Protein AF-A0A357V2P0-F1 (afdb_monomer)

Solvent-accessible surface area (backbone atoms only — not comparable to full-atom values): 4482 Å² total; per-residue (Å²): 138,91,84,82,90,74,63,96,71,48,44,69,67,61,62,94,88,60,89,82,62,96,88,64,74,58,59,45,68,77,72,80,73,84,66,80,69,62,84,85,76,67,63,67,68,59,56,56,68,72,63,77,68,83,84,91,72,84,85,128

pLDDT: mean 72.4, std 14.54, range [47.09, 91.0]

Secondary structure (DSSP, 8-state):
-------TTPEE-S-TT----TT---EE----------TTS--HHHHHHHS-PPP-----

Radius of gyration: 20.02 Å; Cα contacts (8 Å, |Δi|>4): 22; chains: 1; bounding box: 49×29×45 Å

Mean predicted aligned error: 15.51 Å

Sequence (60 aa):
EARYFLSVDAILSVENGQRVYAGDVIARIPRESAKTRDITGGLPRVAELFEARKPKDHAI

Foldseek 3Di:
DDDDDDDPQKAAPDDPPDDDDPPDDGTDRDDPPPPVPPPPPDPVVVVVVPVPDDDPDDDD

Structure (mmCIF, N/CA/C/O backbone):
data_AF-A0A357V2P0-F1
#
_entry.id   AF-A0A357V2P0-F1
#
loop_
_atom_site.group_PDB
_atom_site.id
_atom_site.type_symbol
_atom_site.label_atom_id
_atom_site.label_alt_id
_atom_site.label_comp_id
_atom_site.label_asym_id
_atom_site.label_entity_id
_atom_site.label_seq_id
_atom_site.pdbx_PDB_ins_code
_atom_site.Cartn_x
_atom_site.Cartn_y
_atom_site.Cartn_z
_atom_site.occupancy
_atom_site.B_iso_or_equiv
_atom_site.auth_seq_id
_atom_site.auth_comp_id
_atom_site.auth_asym_id
_atom_site.auth_atom_id
_atom_site.pdbx_PDB_model_num
ATOM 1 N N . GLU A 1 1 ? -23.470 -1.876 4.987 1.00 61.06 1 GLU A N 1
ATOM 2 C CA . GLU A 1 1 ? -22.291 -2.531 4.384 1.00 61.06 1 GLU A CA 1
ATOM 3 C C . GLU A 1 1 ? -21.252 -1.447 4.120 1.00 61.06 1 GLU A C 1
ATOM 5 O O . GLU A 1 1 ? -21.602 -0.453 3.496 1.00 61.06 1 GLU A O 1
ATOM 10 N N . ALA A 1 2 ? -20.043 -1.554 4.675 1.00 74.62 2 ALA A N 1
ATOM 11 C CA . ALA A 1 2 ? -18.982 -0.573 4.449 1.00 74.62 2 ALA A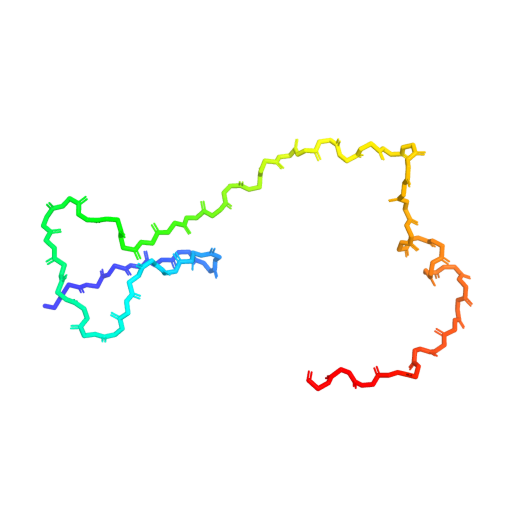 CA 1
ATOM 12 C C . ALA A 1 2 ? -18.052 -1.113 3.360 1.00 74.62 2 ALA A C 1
ATOM 14 O O . ALA A 1 2 ? -17.441 -2.164 3.540 1.00 74.62 2 ALA A O 1
ATOM 15 N N . ARG A 1 3 ? -17.984 -0.426 2.218 1.00 81.81 3 ARG A N 1
ATOM 16 C CA . ARG A 1 3 ? -17.083 -0.775 1.115 1.00 81.81 3 ARG A CA 1
ATOM 17 C C . ARG A 1 3 ? -16.053 0.329 0.955 1.00 81.81 3 ARG A C 1
ATOM 19 O O . ARG A 1 3 ? -16.415 1.480 0.729 1.00 81.81 3 ARG A O 1
ATOM 26 N N . TYR A 1 4 ? -14.784 -0.041 1.059 1.00 82.81 4 TYR A N 1
ATOM 27 C CA . TYR A 1 4 ? -13.655 0.853 0.848 1.00 82.81 4 TYR A CA 1
ATOM 28 C C . TYR A 1 4 ? -12.947 0.424 -0.429 1.00 82.81 4 TYR A C 1
ATOM 30 O O . TYR A 1 4 ? -12.413 -0.680 -0.508 1.00 82.81 4 TYR A O 1
ATOM 38 N N . PHE A 1 5 ? -12.989 1.279 -1.446 1.00 84.88 5 PHE A N 1
ATOM 39 C CA . PHE A 1 5 ? -12.273 1.029 -2.689 1.00 84.88 5 PHE A CA 1
ATOM 40 C C . PHE A 1 5 ? -10.780 1.273 -2.472 1.00 84.88 5 PHE A C 1
ATOM 42 O O . PHE A 1 5 ? -10.387 2.280 -1.883 1.00 84.88 5 PHE A O 1
ATOM 49 N N . LEU A 1 6 ? -9.960 0.343 -2.948 1.00 86.56 6 LEU A N 1
ATOM 50 C CA . LEU A 1 6 ? -8.505 0.423 -2.901 1.00 86.56 6 LEU A CA 1
ATOM 51 C C . LEU A 1 6 ? -7.957 0.556 -4.325 1.00 86.56 6 LEU A C 1
ATOM 53 O O . LEU A 1 6 ? -8.551 0.046 -5.275 1.00 86.56 6 LEU A O 1
ATOM 57 N N . SER A 1 7 ? -6.829 1.250 -4.471 1.00 84.44 7 SER A N 1
ATOM 58 C CA . SER A 1 7 ? -6.110 1.351 -5.745 1.00 84.44 7 SER A CA 1
ATOM 59 C C . SER A 1 7 ? -5.562 -0.011 -6.183 1.00 84.44 7 SER A C 1
ATOM 61 O O . SER A 1 7 ? -5.288 -0.865 -5.343 1.00 84.44 7 SER A O 1
ATOM 63 N N . VAL A 1 8 ? -5.348 -0.183 -7.491 1.00 78.19 8 VAL A N 1
ATOM 64 C CA . VAL A 1 8 ? -4.922 -1.454 -8.116 1.00 78.19 8 VAL A CA 1
ATOM 65 C C . VAL A 1 8 ? -3.593 -1.994 -7.554 1.00 78.19 8 VAL A C 1
ATOM 67 O O . VAL A 1 8 ? -3.397 -3.202 -7.528 1.00 78.19 8 VAL A O 1
ATOM 70 N N . ASP A 1 9 ? -2.744 -1.128 -6.992 1.00 82.75 9 ASP A N 1
ATOM 71 C CA . ASP A 1 9 ? -1.440 -1.495 -6.413 1.00 82.75 9 ASP A CA 1
ATOM 72 C C . ASP A 1 9 ? -1.406 -1.445 -4.876 1.00 82.75 9 ASP A C 1
ATOM 74 O O . ASP A 1 9 ? -0.340 -1.426 -4.253 1.00 82.75 9 ASP A O 1
ATOM 78 N N . ALA A 1 10 ? -2.570 -1.356 -4.230 1.00 87.75 10 ALA A N 1
ATOM 79 C CA . ALA A 1 10 ? -2.639 -1.378 -2.779 1.00 87.75 10 ALA A CA 1
ATOM 80 C C . ALA A 1 10 ? -2.295 -2.779 -2.256 1.00 87.75 10 ALA A C 1
ATOM 82 O O . ALA A 1 10 ? -2.914 -3.774 -2.625 1.00 87.75 10 ALA A O 1
ATOM 83 N N . ILE A 1 11 ? -1.333 -2.846 -1.341 1.00 87.62 11 ILE A N 1
ATOM 84 C CA . ILE A 1 11 ? -0.988 -4.077 -0.637 1.00 87.62 11 ILE A CA 1
ATOM 85 C C . ILE A 1 11 ? -1.834 -4.128 0.632 1.00 87.62 11 ILE A C 1
ATOM 87 O O . ILE A 1 11 ? -1.752 -3.220 1.467 1.00 87.62 11 ILE A O 1
ATOM 91 N N . LEU A 1 12 ? -2.645 -5.176 0.770 1.00 90.81 12 LEU A N 1
ATOM 92 C CA . LEU A 1 12 ? -3.446 -5.412 1.967 1.00 90.81 12 LEU A CA 1
ATOM 93 C C . LEU A 1 12 ? -2.522 -5.798 3.133 1.00 90.81 12 LEU A C 1
ATOM 95 O O . LEU A 1 12 ? -1.677 -6.679 2.989 1.00 90.81 12 LEU A O 1
ATOM 99 N N . SER A 1 13 ? -2.681 -5.136 4.277 1.00 89.69 13 SER A N 1
ATOM 100 C CA . SER A 1 13 ? -1.921 -5.424 5.507 1.00 89.69 13 SER A CA 1
ATOM 101 C C . SER A 1 13 ? -2.714 -6.285 6.496 1.00 89.69 13 SER A C 1
ATOM 103 O O . SER A 1 13 ? -2.287 -6.465 7.634 1.00 89.69 13 SER A O 1
ATOM 105 N N . VAL A 1 14 ? -3.890 -6.760 6.086 1.00 89.88 14 VAL A N 1
ATOM 106 C CA . VAL A 1 14 ? -4.822 -7.531 6.911 1.00 89.88 14 VAL A CA 1
ATOM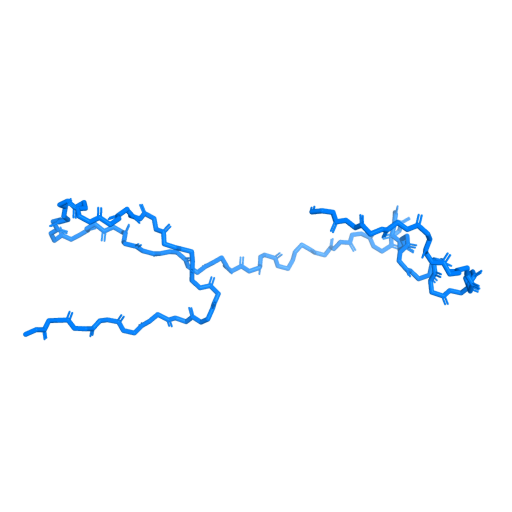 107 C C . VAL A 1 14 ? -5.230 -8.810 6.194 1.00 89.88 14 VAL A C 1
ATOM 109 O O . VAL A 1 14 ? -5.239 -8.860 4.966 1.00 89.88 14 VAL A O 1
ATOM 112 N N . GLU A 1 15 ? -5.585 -9.838 6.953 1.00 89.44 15 GLU A N 1
ATOM 113 C CA . GLU A 1 15 ? -6.075 -11.112 6.427 1.00 89.44 15 GLU A CA 1
ATOM 114 C C . GLU A 1 15 ? -7.607 -11.192 6.442 1.00 89.44 15 GLU A C 1
ATOM 116 O O . GLU A 1 15 ? -8.303 -10.440 7.133 1.00 89.44 15 GLU A O 1
ATOM 121 N N . ASN A 1 16 ? -8.161 -12.135 5.676 1.00 86.94 16 ASN A N 1
ATOM 122 C CA . ASN A 1 16 ? -9.603 -12.352 5.652 1.00 86.94 16 ASN A CA 1
ATOM 123 C C . ASN A 1 16 ? -10.113 -12.815 7.029 1.00 86.94 16 ASN A C 1
ATOM 125 O O . ASN A 1 16 ? -9.618 -13.789 7.589 1.00 86.94 16 ASN A O 1
ATOM 129 N N . GLY A 1 17 ? -11.129 -12.133 7.561 1.00 88.19 17 GLY A N 1
ATOM 130 C CA . GLY A 1 17 ? -11.692 -12.423 8.885 1.00 88.19 17 GLY A CA 1
ATOM 131 C C . GLY A 1 17 ? -10.914 -11.826 10.063 1.00 88.19 17 GLY A C 1
ATOM 132 O O . GLY A 1 17 ? -11.321 -12.013 11.212 1.00 88.19 17 GLY A O 1
ATOM 133 N N . GLN A 1 18 ? -9.836 -11.078 9.809 1.00 89.75 18 GLN A N 1
ATOM 134 C CA . GLN A 1 18 ? -9.119 -10.353 10.853 1.00 89.75 18 GLN A CA 1
ATOM 135 C C . GLN A 1 18 ? -10.011 -9.263 11.468 1.00 89.75 18 GLN A C 1
ATOM 137 O O . GLN A 1 18 ? -10.670 -8.494 10.765 1.00 89.75 18 GLN A O 1
ATOM 142 N N . ARG A 1 19 ? -10.031 -9.183 12.805 1.00 90.44 19 ARG A N 1
ATOM 143 C CA . ARG A 1 19 ? -10.699 -8.084 13.516 1.00 90.44 19 ARG A CA 1
ATOM 144 C C . ARG A 1 19 ? -9.857 -6.820 13.384 1.00 90.44 19 ARG A C 1
ATOM 146 O O . ARG A 1 19 ? -8.672 -6.848 13.701 1.00 90.44 19 ARG A O 1
ATOM 153 N N . VAL A 1 20 ? -10.491 -5.736 12.951 1.00 89.50 20 VAL A N 1
ATOM 154 C CA . VAL A 1 20 ? -9.885 -4.408 12.812 1.00 89.50 20 VAL A CA 1
ATOM 155 C C . VAL A 1 20 ? -10.605 -3.411 13.714 1.00 89.50 20 VAL A C 1
ATOM 157 O O . VAL A 1 20 ? -11.819 -3.505 13.914 1.00 89.50 20 VAL A O 1
ATOM 160 N N . TYR A 1 21 ? -9.856 -2.461 14.254 1.00 91.00 21 TYR A N 1
ATOM 161 C CA . TYR A 1 21 ? -10.337 -1.387 15.111 1.00 91.00 21 TYR A CA 1
ATOM 162 C C . TYR A 1 21 ? -10.151 -0.025 14.434 1.00 91.00 21 TYR A C 1
ATOM 164 O O . TYR A 1 21 ? -9.471 0.121 13.416 1.00 91.00 21 TYR A O 1
ATOM 172 N N . ALA A 1 22 ? -10.789 1.004 14.992 1.00 88.19 22 ALA A N 1
ATOM 173 C CA . ALA A 1 22 ? -10.645 2.358 14.477 1.00 88.19 22 ALA A CA 1
ATOM 174 C C . ALA A 1 22 ? -9.193 2.836 14.646 1.00 88.19 22 ALA A C 1
ATOM 176 O O . ALA A 1 22 ? -8.680 2.875 15.762 1.00 88.19 22 ALA A O 1
ATOM 177 N N . GLY A 1 23 ? -8.558 3.212 13.535 1.00 88.06 23 GLY A N 1
ATOM 178 C CA . GLY A 1 23 ? -7.151 3.625 13.494 1.00 88.06 23 GLY A CA 1
ATOM 179 C C . GLY A 1 23 ? -6.200 2.577 12.911 1.00 88.06 23 GLY A C 1
ATOM 180 O O . GLY A 1 23 ? -5.054 2.917 12.622 1.00 88.06 23 GLY A O 1
ATOM 181 N N . ASP A 1 24 ? -6.662 1.348 12.673 1.00 88.75 24 ASP A N 1
ATOM 182 C 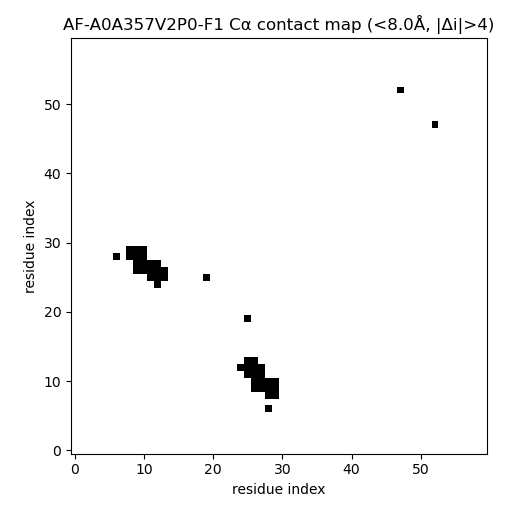CA . ASP A 1 24 ? -5.823 0.307 12.079 1.00 88.75 24 ASP A CA 1
ATOM 183 C C . ASP A 1 24 ? -5.527 0.577 10.596 1.00 88.75 24 ASP A C 1
ATOM 185 O O . ASP A 1 24 ? -6.383 1.001 9.813 1.00 88.75 24 ASP A O 1
ATOM 189 N N . VAL A 1 25 ? -4.292 0.282 10.188 1.00 87.38 25 VAL A N 1
ATOM 190 C CA . VAL A 1 25 ? -3.851 0.392 8.794 1.00 87.38 25 VAL A CA 1
ATOM 191 C C . VAL A 1 25 ? -4.207 -0.892 8.049 1.00 87.38 25 VAL A C 1
ATOM 193 O O . VAL A 1 25 ? -3.538 -1.911 8.192 1.00 87.38 25 VAL A O 1
ATOM 196 N N . ILE A 1 26 ? -5.243 -0.830 7.214 1.00 90.06 26 ILE A N 1
ATOM 197 C CA . ILE A 1 26 ? -5.755 -1.993 6.467 1.00 90.06 26 ILE A CA 1
ATOM 198 C C . ILE A 1 26 ? -5.030 -2.252 5.138 1.00 90.06 26 ILE A C 1
ATOM 200 O O . ILE A 1 26 ? -4.996 -3.379 4.651 1.00 90.06 26 ILE A O 1
ATOM 204 N N . ALA A 1 27 ? -4.432 -1.222 4.541 1.00 90.31 27 ALA A N 1
ATOM 205 C CA . ALA A 1 27 ? -3.704 -1.331 3.284 1.00 90.31 27 ALA A CA 1
ATOM 206 C C . ALA A 1 27 ? -2.642 -0.236 3.171 1.00 90.31 27 ALA A C 1
ATOM 208 O O . ALA A 1 27 ? -2.797 0.861 3.713 1.00 90.31 27 ALA A O 1
ATOM 209 N N . ARG A 1 28 ? 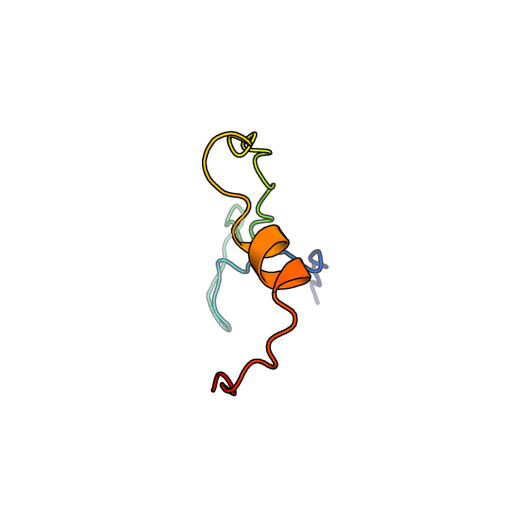-1.571 -0.522 2.431 1.00 87.25 28 ARG A N 1
ATOM 210 C CA . ARG A 1 28 ? -0.507 0.432 2.097 1.00 87.25 28 ARG A CA 1
ATOM 211 C C . ARG A 1 28 ? -0.353 0.527 0.588 1.00 87.25 28 ARG A C 1
ATOM 213 O O . ARG A 1 28 ? -0.271 -0.485 -0.099 1.00 87.25 28 ARG A O 1
ATOM 220 N N . ILE A 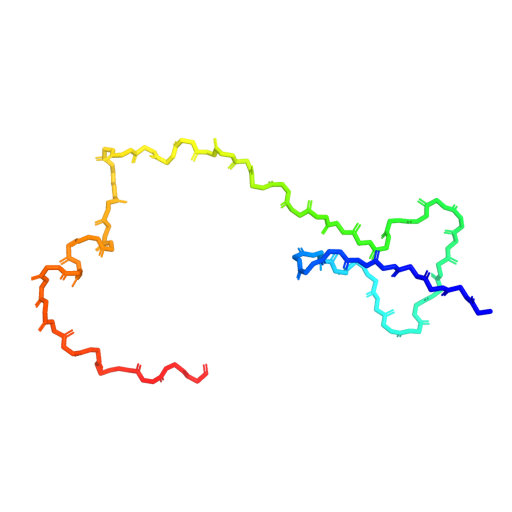1 29 ? -0.254 1.750 0.080 1.00 86.94 29 ILE A N 1
ATOM 221 C CA . ILE A 1 29 ? 0.141 1.991 -1.307 1.00 86.94 29 ILE A CA 1
ATOM 222 C C . ILE A 1 29 ? 1.652 2.219 -1.282 1.00 86.94 29 ILE A C 1
ATOM 224 O O . ILE A 1 29 ? 2.094 3.225 -0.711 1.00 86.94 29 ILE A O 1
ATOM 228 N N . PRO A 1 30 ? 2.466 1.297 -1.822 1.00 79.19 30 PRO A N 1
ATOM 229 C CA . PRO A 1 30 ? 3.890 1.536 -1.942 1.00 79.19 30 PRO A CA 1
ATOM 230 C C . PRO A 1 30 ? 4.075 2.729 -2.877 1.00 79.19 30 PRO A C 1
ATOM 232 O O . PRO A 1 30 ? 3.823 2.653 -4.074 1.00 79.19 30 PRO A O 1
ATOM 235 N N . ARG A 1 31 ? 4.497 3.868 -2.330 1.00 75.50 31 ARG A N 1
ATOM 236 C CA . ARG A 1 31 ? 5.007 4.945 -3.172 1.00 75.50 31 ARG A CA 1
ATOM 237 C C . ARG A 1 31 ? 6.359 4.452 -3.654 1.00 75.50 31 ARG A C 1
ATOM 239 O O . ARG A 1 31 ? 7.236 4.221 -2.817 1.00 75.50 31 ARG A O 1
ATOM 246 N N . GLU A 1 32 ? 6.520 4.242 -4.959 1.00 68.44 32 GLU A N 1
ATOM 247 C CA . GLU A 1 32 ? 7.858 4.090 -5.519 1.00 68.44 32 GLU A CA 1
ATOM 248 C C . GLU A 1 32 ? 8.661 5.303 -5.050 1.00 68.44 32 GLU A C 1
ATOM 250 O O . GLU A 1 32 ? 8.402 6.448 -5.425 1.00 68.44 32 GLU A O 1
ATOM 255 N N . SER A 1 33 ? 9.611 5.061 -4.149 1.00 59.44 33 SER A N 1
ATOM 256 C CA . SER A 1 33 ? 10.697 6.005 -3.992 1.00 59.44 33 SER A CA 1
ATOM 257 C C . SER A 1 33 ? 11.410 5.921 -5.324 1.00 59.44 33 SER A C 1
ATOM 259 O O . SER A 1 33 ? 11.928 4.858 -5.669 1.00 59.44 33 SER A O 1
ATOM 261 N N . ALA A 1 34 ? 11.360 7.001 -6.102 1.00 59.81 34 ALA A N 1
ATOM 262 C CA . ALA A 1 34 ? 12.210 7.180 -7.263 1.00 59.81 34 ALA A CA 1
ATOM 263 C C . ALA A 1 34 ? 13.659 7.176 -6.760 1.00 59.81 34 ALA A C 1
ATOM 265 O O . ALA A 1 34 ? 14.291 8.211 -6.579 1.00 59.81 34 ALA A O 1
ATOM 266 N N . LYS A 1 35 ? 14.172 5.991 -6.428 1.00 56.16 35 LYS A N 1
ATOM 267 C CA . LYS A 1 35 ? 15.590 5.754 -6.298 1.00 56.16 35 LYS A CA 1
ATOM 268 C C . LYS A 1 35 ? 16.075 5.940 -7.713 1.00 56.16 35 LYS A C 1
ATOM 270 O O . LYS A 1 35 ? 15.763 5.119 -8.574 1.00 56.16 35 LYS A O 1
ATOM 275 N N . THR A 1 36 ? 16.755 7.054 -7.952 1.00 59.75 36 THR A N 1
ATOM 276 C CA . THR A 1 36 ? 17.626 7.244 -9.102 1.00 59.75 36 THR A CA 1
ATOM 277 C C . THR A 1 36 ? 18.527 6.018 -9.130 1.00 59.75 36 THR A C 1
ATOM 279 O O . THR A 1 36 ? 19.495 5.929 -8.382 1.00 59.75 36 THR A O 1
ATOM 282 N N . ARG A 1 37 ? 18.106 4.979 -9.858 1.00 58.62 37 ARG A N 1
ATOM 283 C CA . ARG A 1 37 ? 18.894 3.769 -10.032 1.00 58.62 37 ARG A CA 1
ATOM 284 C C . ARG A 1 37 ? 20.091 4.253 -10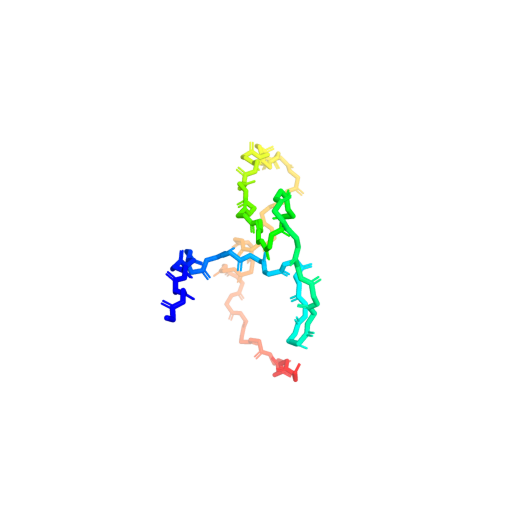.815 1.00 58.62 37 ARG A C 1
ATOM 286 O O . ARG A 1 37 ? 19.915 4.670 -11.956 1.00 58.62 37 ARG A O 1
ATOM 293 N N . ASP A 1 38 ? 21.243 4.289 -10.157 1.00 56.59 38 ASP A N 1
ATOM 294 C CA . ASP A 1 38 ? 22.523 4.621 -10.762 1.00 56.59 38 ASP A CA 1
ATOM 295 C C . ASP A 1 38 ? 22.609 3.976 -12.151 1.00 56.59 38 ASP A C 1
ATOM 297 O O . ASP A 1 38 ? 22.747 2.759 -12.296 1.00 56.59 38 ASP A O 1
ATOM 301 N N . ILE A 1 39 ? 22.485 4.811 -13.187 1.00 58.34 39 ILE A N 1
ATOM 302 C CA . ILE A 1 39 ? 22.579 4.422 -14.602 1.00 58.34 39 ILE A CA 1
ATOM 303 C C . ILE A 1 39 ? 23.967 3.865 -14.951 1.00 58.34 39 ILE A C 1
ATOM 305 O O . ILE A 1 39 ? 24.171 3.336 -16.038 1.00 58.34 39 ILE A O 1
ATOM 309 N N . THR A 1 40 ? 24.921 3.974 -14.028 1.00 53.72 40 THR A N 1
ATOM 310 C CA . THR A 1 40 ? 26.324 3.593 -14.183 1.00 53.72 40 THR A CA 1
ATOM 311 C C . THR A 1 40 ? 26.596 2.119 -13.878 1.00 53.72 40 THR A C 1
ATOM 313 O O . THR A 1 40 ? 27.665 1.633 -14.236 1.00 53.72 40 THR A O 1
ATOM 316 N N . GLY A 1 41 ? 25.657 1.393 -13.251 1.00 61.41 41 GLY A N 1
ATOM 317 C CA . GLY A 1 41 ? 25.918 0.046 -12.723 1.00 61.41 41 GLY A CA 1
ATOM 318 C C . GLY A 1 41 ? 25.081 -1.106 -13.283 1.00 61.41 41 GLY A C 1
ATOM 319 O O . GLY A 1 41 ? 25.389 -2.258 -12.989 1.00 61.41 41 GLY A O 1
ATOM 320 N N . GLY A 1 42 ? 24.022 -0.868 -14.061 1.00 62.16 42 GLY A N 1
ATOM 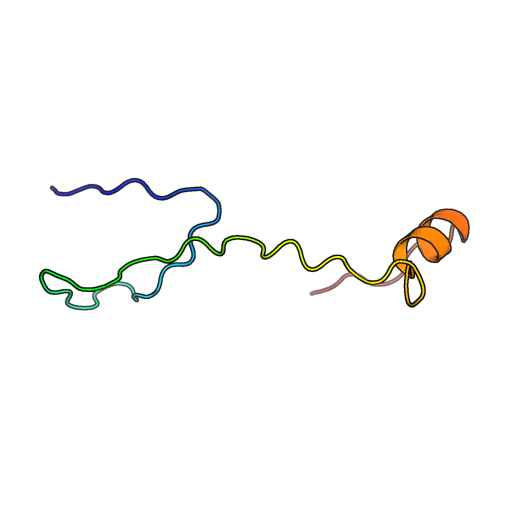321 C CA . GLY A 1 42 ? 23.205 -2.001 -14.497 1.00 62.16 42 GLY A CA 1
ATOM 322 C C . GLY A 1 42 ? 21.955 -1.660 -15.282 1.00 62.16 42 GLY A C 1
ATOM 323 O O . GLY A 1 42 ? 20.864 -1.557 -14.717 1.00 62.16 42 GLY A O 1
ATOM 324 N N . LEU A 1 43 ? 22.098 -1.667 -16.605 1.00 62.84 43 LEU A N 1
ATOM 325 C CA . LEU A 1 43 ? 21.001 -1.897 -17.540 1.00 62.84 43 LEU A CA 1
ATOM 326 C C . LEU A 1 43 ? 21.067 -3.353 -18.065 1.00 62.84 43 LEU A C 1
ATOM 328 O O . LEU A 1 43 ? 21.220 -3.551 -19.268 1.00 62.84 43 LEU A O 1
ATOM 332 N N . PRO A 1 44 ? 20.959 -4.398 -17.206 1.00 58.38 44 PRO A N 1
ATOM 333 C CA . PRO A 1 44 ? 21.025 -5.791 -17.671 1.00 58.38 44 PRO A CA 1
ATOM 334 C C . PRO A 1 44 ? 19.936 -6.074 -18.718 1.00 58.38 44 PRO A C 1
ATOM 336 O O . PRO A 1 44 ? 20.147 -6.790 -19.688 1.00 58.38 44 PRO A O 1
ATOM 339 N N . ARG A 1 45 ? 18.799 -5.382 -18.590 1.00 58.22 45 ARG A N 1
ATOM 340 C CA . ARG A 1 45 ? 17.616 -5.577 -19.427 1.00 58.22 45 ARG A CA 1
ATOM 341 C C . ARG A 1 45 ? 17.746 -5.028 -20.848 1.00 58.22 45 ARG A C 1
ATOM 343 O O . ARG A 1 45 ? 17.079 -5.530 -21.742 1.00 58.22 45 ARG A O 1
ATOM 350 N N . VAL A 1 46 ? 18.582 -4.009 -21.072 1.00 59.84 46 VAL A N 1
ATOM 351 C CA . VAL A 1 46 ? 18.822 -3.493 -22.433 1.00 59.84 46 VAL A CA 1
ATOM 352 C C . VAL A 1 46 ? 19.840 -4.355 -23.171 1.00 59.84 46 VAL A C 1
ATOM 354 O O . VAL A 1 46 ? 19.662 -4.573 -24.363 1.00 59.84 46 VAL A O 1
ATOM 357 N N . ALA A 1 47 ? 20.836 -4.922 -22.480 1.00 59.97 47 ALA A N 1
ATOM 358 C CA . ALA A 1 47 ? 21.724 -5.916 -23.087 1.00 59.97 47 ALA A CA 1
ATOM 359 C C . ALA A 1 47 ? 20.935 -7.153 -23.561 1.00 59.97 47 ALA A C 1
ATOM 361 O O . ALA A 1 47 ? 21.071 -7.571 -24.707 1.00 59.97 47 ALA A O 1
ATOM 362 N N . GLU A 1 48 ? 20.014 -7.656 -22.734 1.00 59.69 48 GLU A N 1
ATOM 363 C CA . GLU A 1 48 ? 19.129 -8.774 -23.097 1.00 59.69 48 GLU A CA 1
ATOM 364 C C . GLU A 1 48 ? 18.205 -8.454 -24.289 1.00 59.69 48 GLU A C 1
ATOM 366 O O . GLU A 1 48 ? 18.004 -9.303 -25.159 1.00 59.69 48 GLU A O 1
ATOM 371 N N . LEU A 1 49 ? 17.674 -7.224 -24.370 1.00 61.25 49 LEU A N 1
ATOM 372 C CA . LEU A 1 49 ? 16.831 -6.769 -25.489 1.00 61.25 49 LEU A CA 1
ATOM 373 C C . LEU A 1 49 ? 17.581 -6.736 -26.833 1.00 61.25 49 LEU A C 1
ATOM 375 O O . LEU A 1 49 ? 16.947 -6.896 -27.876 1.00 61.25 49 LEU A O 1
ATOM 379 N N . PHE A 1 50 ? 18.907 -6.560 -26.821 1.00 58.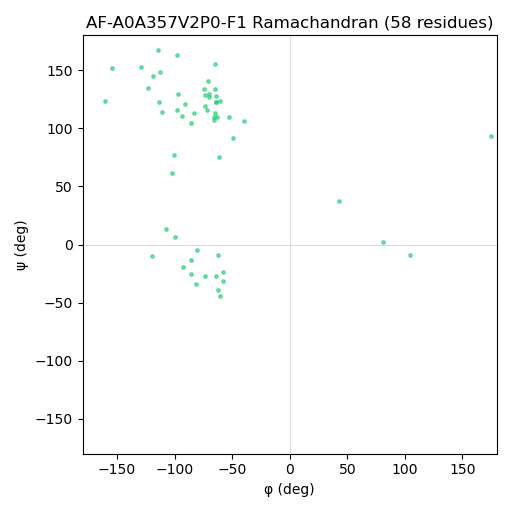84 50 PHE A N 1
ATOM 380 C CA . PHE A 1 50 ? 19.747 -6.575 -28.025 1.00 58.84 50 PHE A CA 1
ATOM 381 C C . PHE A 1 50 ? 20.339 -7.954 -28.357 1.00 58.84 50 PHE A C 1
ATOM 383 O O . PHE A 1 50 ? 20.714 -8.181 -29.506 1.00 58.84 50 PHE A O 1
ATOM 390 N N . GLU A 1 51 ? 20.400 -8.896 -27.410 1.00 59.75 51 GLU A N 1
ATOM 391 C CA . GLU A 1 51 ? 20.993 -10.223 -27.647 1.00 59.75 51 GLU A CA 1
ATOM 392 C C . GLU A 1 51 ? 20.069 -11.224 -28.362 1.00 59.75 51 GLU A C 1
ATOM 394 O O . GLU A 1 51 ? 20.526 -12.309 -28.722 1.00 59.75 51 GLU A O 1
ATOM 399 N N . ALA A 1 52 ? 18.802 -10.874 -28.624 1.00 57.22 52 ALA A N 1
ATOM 400 C CA . ALA A 1 52 ? 17.864 -11.624 -29.476 1.00 57.22 52 ALA A CA 1
ATOM 401 C C . ALA A 1 52 ? 17.888 -13.158 -29.280 1.00 57.22 52 ALA A C 1
ATOM 403 O O . ALA A 1 52 ? 17.735 -13.930 -30.232 1.00 57.22 52 ALA A O 1
ATOM 404 N N . ARG A 1 53 ? 18.063 -13.630 -28.041 1.00 63.28 53 ARG A N 1
ATOM 405 C CA . ARG A 1 53 ? 17.934 -15.053 -27.714 1.00 63.28 53 ARG A CA 1
ATOM 406 C C . ARG A 1 53 ? 16.540 -15.320 -27.173 1.00 63.28 53 ARG A C 1
ATOM 408 O O . ARG A 1 53 ? 16.069 -14.649 -26.262 1.00 63.28 53 ARG A O 1
ATOM 415 N N . LYS A 1 54 ? 15.878 -16.333 -27.738 1.00 61.12 54 LYS A N 1
ATOM 416 C CA . LYS A 1 54 ? 14.611 -16.852 -27.209 1.00 61.12 54 LYS A CA 1
ATOM 417 C C . LYS A 1 54 ? 14.850 -17.373 -25.786 1.00 61.12 54 LYS A C 1
ATOM 419 O O . LYS A 1 54 ? 15.684 -18.271 -25.639 1.00 61.12 54 LYS A O 1
ATOM 424 N N . PRO A 1 55 ? 14.125 -16.884 -24.766 1.00 58.81 55 PRO A N 1
ATOM 425 C CA . PRO A 1 55 ? 14.191 -17.473 -23.439 1.00 58.81 55 PRO A CA 1
ATOM 426 C C . PRO A 1 55 ? 13.659 -18.907 -23.514 1.00 58.81 55 PRO A C 1
ATOM 428 O O . PRO A 1 55 ? 12.531 -19.137 -23.953 1.00 58.81 55 PRO A O 1
ATOM 431 N N . LYS A 1 56 ? 14.477 -19.880 -23.112 1.00 56.69 56 LYS A N 1
ATOM 432 C CA . LYS A 1 56 ? 14.008 -21.217 -22.741 1.00 56.69 56 LYS A CA 1
ATOM 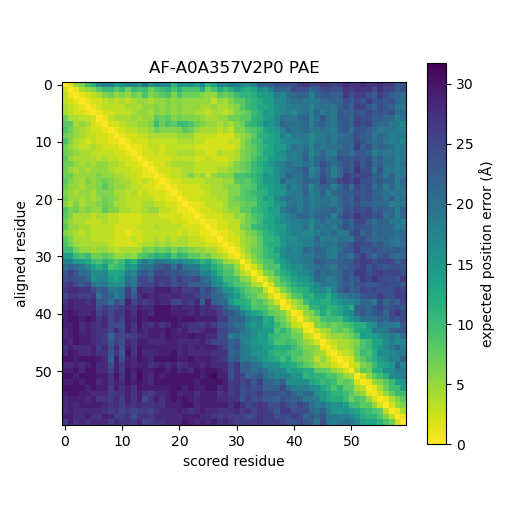433 C C . LYS A 1 56 ? 13.952 -21.267 -21.223 1.00 56.69 56 LYS A C 1
ATOM 435 O O . LYS A 1 56 ? 14.850 -21.823 -20.616 1.00 56.69 56 LYS A O 1
ATOM 440 N N . ASP A 1 57 ? 12.932 -20.660 -20.635 1.00 58.00 57 ASP A N 1
ATOM 441 C CA . ASP A 1 57 ? 12.433 -21.140 -19.350 1.00 58.00 57 ASP A CA 1
ATOM 442 C C . ASP A 1 57 ? 11.018 -20.625 -19.110 1.00 58.00 57 ASP A C 1
ATOM 444 O O . ASP A 1 57 ? 10.746 -19.427 -19.190 1.00 58.00 57 ASP A O 1
ATOM 448 N N . HIS A 1 58 ? 10.100 -21.563 -18.885 1.00 50.88 58 HIS A N 1
ATOM 449 C CA . HIS A 1 58 ? 8.775 -21.268 -18.357 1.00 50.88 58 HIS A CA 1
ATOM 450 C C . HIS A 1 58 ? 8.936 -21.185 -16.842 1.00 50.88 58 HIS A C 1
ATOM 452 O O . HIS A 1 58 ? 9.261 -22.189 -16.211 1.00 50.88 58 HIS A O 1
ATOM 458 N N . ALA A 1 59 ? 8.747 -20.001 -16.263 1.00 47.09 59 ALA A N 1
ATOM 459 C CA . ALA A 1 59 ? 8.676 -19.879 -14.815 1.00 47.09 59 ALA A CA 1
ATOM 460 C C . ALA A 1 59 ? 7.320 -20.430 -14.350 1.00 47.09 59 ALA A C 1
ATOM 462 O O . ALA A 1 59 ? 6.275 -19.956 -14.802 1.00 47.09 59 ALA A O 1
ATOM 463 N N . ILE A 1 60 ? 7.384 -21.471 -13.518 1.00 48.09 60 ILE A N 1
ATOM 464 C CA . ILE A 1 60 ? 6.273 -21.993 -12.709 1.00 48.09 60 ILE A CA 1
ATOM 465 C C . ILE A 1 60 ? 5.839 -20.923 -11.705 1.00 48.09 60 ILE A C 1
ATOM 467 O O . ILE A 1 60 ? 6.743 -20.262 -11.141 1.00 48.09 60 ILE A O 1
#